Protein AF-A0A1V5R0X9-F1 (afdb_monomer_lite)

Radius of gyration: 17.47 Å; chains: 1; bounding box: 37×26×46 Å

Sequence (84 aa):
MPINHVVQANLTAGTLPTAQHSFEIFNIGTGKSITLLELVERLKHEFPEFNAGITFLPARNGDIKKSHADCSKFITIAQEDWFK

Structure (mmCIF, N/CA/C/O backbone):
data_AF-A0A1V5R0X9-F1
#
_entry.id   AF-A0A1V5R0X9-F1
#
loop_
_atom_site.group_PDB
_atom_site.id
_atom_site.type_symbol
_atom_site.label_atom_id
_atom_site.label_alt_id
_atom_site.label_comp_id
_atom_site.label_asym_id
_atom_site.label_entity_id
_atom_site.label_seq_id
_atom_site.pdbx_PDB_ins_code
_atom_site.Cartn_x
_atom_site.Cartn_y
_atom_site.Cartn_z
_atom_site.occupancy
_atom_site.B_iso_or_equiv
_atom_site.auth_seq_id
_atom_site.auth_comp_id
_atom_site.auth_asym_id
_atom_site.auth_atom_id
_atom_site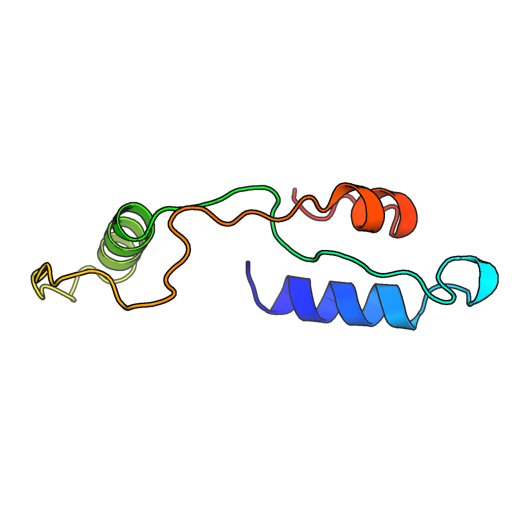.pdbx_PDB_model_num
ATOM 1 N N . MET A 1 1 ? 1.420 5.986 2.965 1.00 85.00 1 MET A N 1
ATOM 2 C CA . MET A 1 1 ? 2.462 6.426 2.017 1.00 85.00 1 ME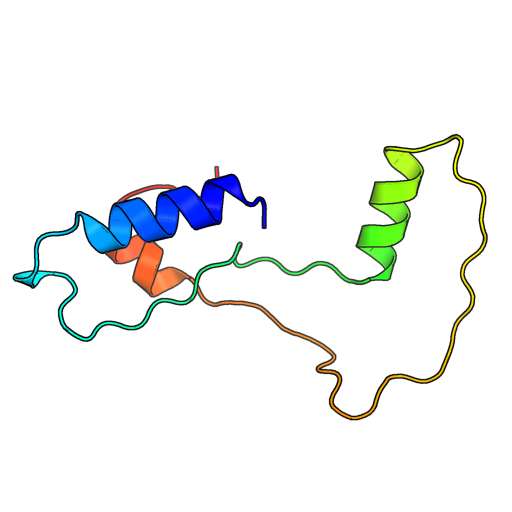T A CA 1
ATOM 3 C C . MET A 1 1 ? 2.318 7.926 1.815 1.00 85.00 1 MET A C 1
ATOM 5 O O . MET A 1 1 ? 1.206 8.346 1.518 1.00 85.00 1 MET A O 1
ATOM 9 N N . PRO A 1 2 ? 3.376 8.719 2.029 1.00 89.00 2 PRO A N 1
ATOM 10 C CA . PRO A 1 2 ? 3.383 10.149 1.720 1.00 89.00 2 PRO A CA 1
ATOM 11 C C . PRO A 1 2 ? 3.123 10.434 0.231 1.00 89.00 2 PRO A C 1
ATOM 13 O O . PRO A 1 2 ? 3.530 9.653 -0.629 1.00 89.00 2 PRO A O 1
ATOM 16 N N . ILE A 1 3 ? 2.456 11.549 -0.084 1.00 93.25 3 ILE A N 1
ATOM 17 C CA . ILE A 1 3 ? 2.058 11.875 -1.466 1.00 93.25 3 ILE A CA 1
ATOM 18 C C . ILE A 1 3 ? 3.255 12.172 -2.380 1.00 93.25 3 ILE A C 1
ATOM 20 O O . ILE A 1 3 ? 3.238 11.802 -3.550 1.00 93.25 3 ILE A O 1
ATOM 24 N N . ASN A 1 4 ? 4.324 12.768 -1.848 1.00 92.12 4 ASN A N 1
ATOM 25 C CA . ASN A 1 4 ? 5.551 13.044 -2.596 1.00 92.12 4 ASN A CA 1
ATOM 26 C C . ASN A 1 4 ? 6.185 11.760 -3.161 1.00 92.12 4 ASN A C 1
ATOM 28 O O . ASN A 1 4 ? 6.680 11.786 -4.282 1.00 92.12 4 ASN A O 1
ATOM 32 N N . HIS A 1 5 ? 6.093 10.626 -2.454 1.00 90.00 5 HIS A N 1
ATOM 33 C CA . HIS A 1 5 ? 6.593 9.343 -2.966 1.00 90.00 5 HIS A CA 1
ATOM 34 C C . HIS A 1 5 ? 5.764 8.826 -4.148 1.00 90.00 5 HIS A C 1
ATOM 36 O O . HIS A 1 5 ? 6.319 8.214 -5.055 1.00 90.00 5 HIS A O 1
ATOM 42 N N . VAL A 1 6 ? 4.453 9.094 -4.171 1.00 92.19 6 VAL A N 1
ATOM 43 C CA . VAL A 1 6 ? 3.583 8.746 -5.310 1.00 92.19 6 VAL A CA 1
ATOM 44 C C . VAL A 1 6 ? 3.927 9.598 -6.526 1.00 92.19 6 VAL A C 1
ATOM 46 O O . VAL A 1 6 ? 4.025 9.080 -7.635 1.00 92.19 6 VAL A O 1
ATOM 49 N N . VAL A 1 7 ? 4.139 10.901 -6.315 1.00 93.38 7 VAL A N 1
ATOM 50 C CA . VAL A 1 7 ? 4.549 11.827 -7.379 1.00 93.38 7 VAL A CA 1
ATOM 51 C C . VAL A 1 7 ? 5.881 11.387 -7.978 1.00 93.38 7 VAL A C 1
ATOM 53 O O . VAL A 1 7 ? 5.966 11.221 -9.191 1.00 93.38 7 VAL A O 1
ATOM 56 N N . GLN A 1 8 ? 6.888 11.129 -7.138 1.00 90.69 8 GLN A N 1
ATOM 57 C CA . GLN A 1 8 ? 8.189 10.640 -7.591 1.00 90.69 8 GLN A CA 1
ATOM 58 C C . GLN A 1 8 ? 8.048 9.322 -8.361 1.00 90.69 8 GLN A C 1
ATOM 60 O O . GLN A 1 8 ? 8.644 9.182 -9.421 1.00 90.69 8 GLN A O 1
ATOM 65 N N . ALA A 1 9 ? 7.204 8.391 -7.898 1.00 91.06 9 ALA A N 1
ATOM 66 C CA . ALA A 1 9 ? 7.060 7.089 -8.549 1.00 91.06 9 ALA A CA 1
ATOM 67 C C . ALA A 1 9 ? 6.482 7.215 -9.962 1.00 91.06 9 ALA A C 1
ATOM 69 O O . ALA A 1 9 ? 6.975 6.580 -10.892 1.00 91.06 9 ALA A O 1
ATOM 70 N N . ASN A 1 10 ? 5.484 8.084 -10.136 1.00 92.44 10 ASN A N 1
ATOM 71 C CA . ASN A 1 10 ? 4.914 8.373 -11.448 1.00 92.44 10 ASN A CA 1
ATOM 72 C C . ASN A 1 10 ? 5.912 9.090 -12.368 1.00 92.44 10 ASN A C 1
ATOM 74 O O . ASN A 1 10 ? 5.984 8.762 -13.550 1.00 92.44 10 ASN A O 1
ATOM 78 N N . LEU A 1 11 ? 6.690 10.046 -11.845 1.00 92.44 11 LEU A N 1
ATOM 79 C CA . LEU A 1 11 ? 7.714 10.747 -12.626 1.00 92.44 11 LEU A CA 1
ATOM 80 C C . LEU A 1 11 ? 8.832 9.800 -13.071 1.00 92.44 11 LEU A C 1
ATOM 82 O O . LEU A 1 11 ? 9.227 9.828 -14.234 1.00 92.44 11 LEU A O 1
ATOM 86 N N . THR A 1 12 ? 9.302 8.923 -12.188 1.00 90.06 12 THR A N 1
ATOM 87 C CA . THR A 1 12 ? 10.306 7.914 -12.535 1.00 90.06 12 THR A CA 1
ATOM 88 C C . THR A 1 12 ? 9.742 6.931 -13.552 1.00 90.06 12 THR A C 1
ATOM 90 O O . THR A 1 12 ? 10.332 6.765 -14.612 1.00 90.06 12 THR A O 1
ATOM 93 N N . ALA A 1 13 ? 8.551 6.367 -13.319 1.00 88.50 13 ALA A N 1
ATOM 94 C CA . ALA A 1 13 ? 7.908 5.472 -14.283 1.00 88.50 13 ALA A CA 1
ATOM 95 C C . ALA A 1 13 ? 7.727 6.122 -15.667 1.00 88.50 13 ALA A C 1
ATOM 97 O O . ALA A 1 13 ? 7.961 5.475 -16.682 1.00 88.50 13 ALA A O 1
ATOM 98 N N . GLY A 1 14 ? 7.350 7.405 -15.707 1.00 89.06 14 GLY A N 1
ATOM 99 C CA . GLY A 1 14 ? 7.137 8.155 -16.945 1.00 89.06 14 GLY A CA 1
ATOM 100 C C . GLY A 1 14 ? 8.411 8.620 -17.656 1.00 89.06 14 GLY A C 1
ATOM 101 O O . GLY A 1 14 ? 8.338 8.981 -18.828 1.00 89.06 14 GLY A O 1
ATOM 102 N N . THR A 1 15 ? 9.564 8.631 -16.979 1.00 88.88 15 THR A N 1
ATOM 103 C CA . THR A 1 15 ? 10.856 9.046 -17.561 1.00 88.88 15 THR A CA 1
ATOM 104 C C . THR A 1 15 ? 11.787 7.877 -17.880 1.00 88.88 15 THR A C 1
ATOM 106 O O . THR A 1 15 ? 12.804 8.077 -18.546 1.00 88.88 15 THR A O 1
ATOM 109 N N . LEU A 1 16 ? 11.444 6.652 -17.467 1.00 84.75 16 LEU A N 1
ATOM 110 C CA . LEU A 1 16 ? 12.192 5.454 -17.839 1.00 84.75 16 LEU A CA 1
ATOM 111 C C . LEU A 1 16 ? 12.213 5.260 -19.367 1.00 84.75 16 LEU A C 1
ATOM 113 O O . LEU A 1 16 ? 11.227 5.538 -20.050 1.00 84.75 16 LEU A O 1
ATOM 117 N N . PRO A 1 17 ? 13.301 4.718 -19.941 1.00 84.12 17 PRO A N 1
ATOM 118 C CA . PRO A 1 17 ? 13.328 4.321 -21.344 1.00 8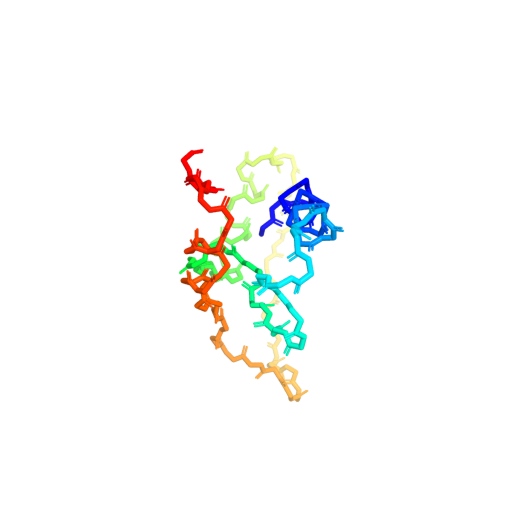4.12 17 PRO A CA 1
ATOM 119 C C . PRO A 1 17 ? 12.193 3.342 -21.672 1.00 84.12 17 PRO A C 1
ATOM 121 O O . PRO A 1 17 ? 11.969 2.381 -20.936 1.00 84.12 17 PRO A O 1
ATOM 124 N N . THR A 1 18 ? 11.502 3.526 -22.803 1.00 77.75 18 THR A N 1
ATOM 125 C CA . THR A 1 18 ? 10.361 2.680 -23.224 1.00 77.75 18 THR A CA 1
ATOM 126 C C . THR A 1 18 ? 10.697 1.189 -23.259 1.00 77.75 18 THR A C 1
ATOM 128 O O . THR A 1 18 ? 9.864 0.361 -22.901 1.00 77.75 18 THR A O 1
ATOM 131 N N . ALA A 1 19 ? 11.941 0.841 -23.600 1.00 72.94 19 ALA A N 1
ATOM 132 C CA . ALA A 1 19 ? 12.431 -0.537 -23.591 1.00 72.94 19 ALA A CA 1
ATOM 133 C C . ALA A 1 19 ? 12.413 -1.209 -22.200 1.00 72.94 19 ALA A C 1
ATOM 135 O O . ALA A 1 19 ? 12.506 -2.428 -22.126 1.00 72.94 19 ALA A O 1
ATOM 136 N N . GLN A 1 20 ? 12.311 -0.438 -21.112 1.00 67.44 20 GLN A N 1
ATOM 137 C CA . GLN A 1 20 ? 12.394 -0.922 -19.729 1.00 67.44 20 GLN A CA 1
ATOM 138 C C . GLN A 1 20 ? 11.039 -0.999 -19.008 1.00 67.44 20 GLN A C 1
ATOM 140 O O . GLN A 1 20 ? 10.991 -1.512 -17.895 1.00 67.44 20 GLN A O 1
ATOM 145 N N . HIS A 1 21 ? 9.946 -0.488 -19.590 1.00 67.00 21 HIS A N 1
ATOM 146 C CA . HIS A 1 21 ? 8.657 -0.402 -18.883 1.00 67.00 21 HIS A CA 1
ATOM 147 C C . HIS A 1 21 ? 7.411 -0.570 -19.769 1.00 67.00 21 HIS A C 1
ATOM 149 O O . HIS A 1 21 ? 6.289 -0.401 -19.286 1.00 67.00 21 HIS A O 1
ATOM 155 N N . SER A 1 22 ? 7.568 -0.878 -21.062 1.00 75.69 22 SER A N 1
ATOM 156 C CA . SER A 1 22 ? 6.416 -1.028 -21.957 1.00 75.69 22 SER A CA 1
ATOM 157 C C . SER A 1 22 ? 5.479 -2.134 -21.451 1.00 75.69 22 SER A C 1
ATOM 159 O O . SER A 1 22 ? 5.896 -3.278 -21.308 1.00 75.69 22 SER A O 1
ATOM 161 N N . PHE A 1 23 ? 4.218 -1.772 -21.185 1.00 81.94 23 PHE A N 1
ATOM 162 C CA . PHE A 1 23 ? 3.160 -2.644 -20.646 1.00 81.94 23 PHE A CA 1
ATOM 163 C C . PHE A 1 23 ? 3.370 -3.165 -19.215 1.00 81.94 23 PHE A C 1
ATOM 165 O O . PHE A 1 23 ? 2.656 -4.068 -18.776 1.00 81.94 23 PHE A O 1
ATOM 172 N N . GLU A 1 24 ? 4.292 -2.577 -18.453 1.00 87.31 24 GLU A N 1
ATOM 173 C CA . GLU A 1 24 ? 4.532 -2.996 -17.077 1.00 87.31 24 GLU A CA 1
ATOM 174 C C . GLU A 1 24 ? 3.550 -2.351 -16.089 1.00 87.31 24 GLU A C 1
ATOM 176 O O . GLU A 1 24 ? 3.294 -1.149 -16.106 1.00 87.31 24 GLU A O 1
ATOM 181 N N . ILE A 1 25 ? 3.016 -3.170 -15.180 1.00 91.00 25 ILE A N 1
ATOM 182 C CA . ILE A 1 25 ? 2.183 -2.725 -14.053 1.00 91.00 25 ILE A CA 1
ATOM 183 C C . ILE A 1 25 ? 3.032 -2.706 -12.784 1.00 91.00 25 ILE A C 1
ATOM 185 O O . ILE A 1 25 ? 3.721 -3.689 -12.494 1.00 91.00 25 ILE A O 1
ATOM 189 N N . PHE A 1 26 ? 2.943 -1.622 -12.013 1.00 91.06 26 PHE A N 1
ATOM 190 C CA . PHE A 1 26 ? 3.682 -1.435 -10.767 1.00 91.06 26 PHE A CA 1
ATOM 191 C C . PHE A 1 26 ? 2.740 -1.218 -9.587 1.00 91.06 26 PHE A C 1
ATOM 193 O O . PHE A 1 26 ? 1.838 -0.384 -9.640 1.00 91.06 26 PHE A O 1
ATOM 200 N N . ASN A 1 27 ? 2.999 -1.929 -8.493 1.00 93.25 27 ASN A N 1
ATOM 201 C CA . ASN A 1 27 ? 2.411 -1.605 -7.202 1.00 93.25 27 ASN A CA 1
ATOM 202 C C . ASN A 1 27 ? 3.278 -0.548 -6.521 1.00 93.25 27 ASN A C 1
ATOM 204 O O . ASN A 1 27 ? 4.473 -0.770 -6.317 1.00 93.25 27 ASN A O 1
ATOM 208 N N . ILE A 1 28 ? 2.667 0.568 -6.130 1.00 92.38 28 ILE A N 1
ATOM 209 C CA . ILE A 1 28 ? 3.338 1.637 -5.391 1.00 92.38 28 ILE A CA 1
ATOM 210 C C . ILE A 1 28 ? 2.767 1.690 -3.974 1.00 92.38 28 ILE A C 1
ATOM 212 O O . ILE A 1 28 ? 1.564 1.844 -3.762 1.00 92.38 28 ILE A O 1
ATOM 216 N N . GLY A 1 29 ? 3.644 1.544 -2.990 1.00 90.62 29 GLY A N 1
ATOM 217 C CA . GLY A 1 29 ? 3.312 1.492 -1.574 1.00 90.62 29 GLY A CA 1
ATOM 218 C C . GLY A 1 29 ? 4.581 1.571 -0.736 1.00 90.62 29 GLY A C 1
ATOM 219 O O . GLY A 1 29 ? 5.633 1.941 -1.235 1.00 90.62 29 GLY A O 1
ATOM 220 N N . THR A 1 30 ? 4.497 1.228 0.547 1.00 87.88 30 THR A N 1
ATOM 221 C CA . THR A 1 30 ? 5.652 1.254 1.467 1.00 87.88 30 THR A CA 1
ATOM 222 C C . THR A 1 30 ? 6.195 -0.133 1.809 1.00 87.88 30 THR A C 1
ATOM 224 O O . THR A 1 30 ? 7.065 -0.241 2.667 1.00 87.88 30 THR A O 1
ATOM 227 N N . GLY A 1 31 ? 5.606 -1.212 1.277 1.00 84.44 31 GLY A N 1
ATOM 228 C CA . GLY A 1 31 ? 5.870 -2.600 1.706 1.00 84.44 31 GLY A CA 1
ATOM 229 C C . GLY A 1 31 ? 5.446 -2.932 3.148 1.00 84.44 31 GLY A C 1
ATOM 230 O O . GLY A 1 31 ? 5.399 -4.092 3.541 1.00 84.44 31 GLY A O 1
ATOM 231 N N . LYS A 1 32 ? 5.107 -1.913 3.942 1.00 86.56 32 LYS A N 1
ATOM 232 C CA . LYS A 1 32 ? 4.667 -1.991 5.338 1.00 86.56 32 LYS A CA 1
ATOM 233 C C . LYS A 1 32 ? 3.199 -1.591 5.448 1.00 86.56 32 LYS A C 1
ATOM 235 O O . LYS A 1 32 ? 2.771 -0.660 4.763 1.00 86.56 32 LYS A O 1
ATOM 240 N N . SER A 1 33 ? 2.471 -2.232 6.356 1.00 91.75 33 SER A N 1
ATOM 241 C CA . SER A 1 33 ? 1.098 -1.865 6.724 1.00 91.75 33 SER A CA 1
ATOM 242 C C . SER A 1 33 ? 1.053 -1.228 8.106 1.00 91.75 33 SER A C 1
ATOM 244 O O . SER A 1 33 ? 1.901 -1.502 8.950 1.00 91.75 33 SER A O 1
ATOM 246 N N . ILE A 1 34 ? 0.022 -0.417 8.329 1.00 95.00 34 ILE A N 1
ATOM 247 C CA . ILE A 1 34 ? -0.412 0.022 9.656 1.00 95.00 34 ILE A CA 1
ATOM 248 C C . ILE A 1 34 ? -1.896 -0.313 9.814 1.00 95.00 34 ILE A C 1
ATOM 250 O O . ILE A 1 34 ? -2.641 -0.359 8.833 1.00 95.00 34 ILE A O 1
ATOM 254 N N . THR A 1 35 ? -2.327 -0.551 11.041 1.00 96.00 35 THR A N 1
ATOM 255 C CA . THR A 1 35 ? -3.731 -0.702 11.422 1.00 96.00 35 THR A CA 1
ATOM 256 C C . THR A 1 35 ? -4.396 0.664 11.609 1.00 96.00 35 THR A C 1
ATOM 258 O O . THR A 1 35 ? -3.730 1.684 11.797 1.00 96.00 35 THR A O 1
ATOM 261 N N . LEU A 1 36 ? -5.734 0.689 11.612 1.00 95.12 36 LEU A N 1
ATOM 262 C CA . LEU A 1 36 ? -6.492 1.903 11.939 1.00 95.12 36 LEU A CA 1
ATOM 263 C C . LEU A 1 36 ? -6.198 2.401 13.362 1.00 95.12 36 LEU A C 1
ATOM 265 O O . LEU A 1 36 ? -6.121 3.604 13.576 1.00 95.12 36 LEU A O 1
ATOM 269 N N . LEU A 1 37 ? -5.989 1.493 14.321 1.00 95.31 37 LEU A N 1
ATOM 270 C CA . LEU A 1 37 ? -5.685 1.863 15.706 1.00 95.31 37 LEU A CA 1
ATOM 271 C C . LEU A 1 37 ? -4.293 2.492 15.838 1.00 95.31 37 LEU A C 1
ATOM 273 O O . LEU A 1 37 ? -4.159 3.521 16.489 1.00 95.31 37 LEU A O 1
ATOM 277 N N . GLU A 1 38 ? -3.277 1.947 15.164 1.00 96.06 38 GLU A N 1
ATOM 278 C CA . GLU A 1 38 ? -1.941 2.563 15.133 1.00 96.06 38 GLU A CA 1
ATOM 279 C C . GLU A 1 38 ? -1.965 3.952 14.489 1.00 96.06 38 GLU A C 1
ATOM 281 O O . GLU A 1 38 ? -1.258 4.849 14.942 1.00 96.06 38 GLU A O 1
ATOM 286 N N . LEU A 1 39 ? -2.778 4.148 13.444 1.00 95.31 39 LEU A N 1
ATOM 287 C CA . LEU A 1 39 ? -2.964 5.467 12.842 1.00 95.31 39 LEU A CA 1
ATOM 288 C C . LEU A 1 39 ? -3.595 6.450 13.836 1.00 95.31 39 LEU A C 1
ATOM 290 O O . LEU A 1 39 ? -3.109 7.571 13.959 1.00 95.31 39 LEU A O 1
ATOM 294 N N . VAL A 1 40 ? -4.642 6.037 14.556 1.00 94.88 40 VAL A N 1
ATOM 295 C CA . VAL A 1 40 ? -5.302 6.884 15.561 1.00 94.88 40 VAL A CA 1
ATOM 296 C C . VAL A 1 40 ? -4.332 7.290 16.669 1.00 94.88 40 VAL A C 1
ATOM 298 O O . VAL A 1 40 ? -4.280 8.466 17.018 1.00 94.88 40 VAL A O 1
ATOM 301 N N . GLU A 1 41 ? -3.525 6.363 17.185 1.00 94.44 41 GLU A N 1
ATOM 302 C CA . GLU A 1 41 ? -2.545 6.682 18.230 1.00 94.44 41 GLU A CA 1
ATOM 303 C C . GLU A 1 41 ? -1.454 7.641 17.736 1.00 94.44 41 GLU A C 1
ATOM 305 O O . GLU A 1 41 ? -1.099 8.582 18.444 1.00 94.44 41 GLU A O 1
ATOM 310 N N . ARG A 1 42 ? -0.983 7.488 16.490 1.00 95.25 42 ARG A N 1
ATOM 311 C CA . ARG A 1 42 ? -0.054 8.457 15.879 1.00 95.25 42 ARG A CA 1
ATOM 312 C C . ARG A 1 42 ? -0.685 9.841 15.751 1.00 95.25 42 ARG A C 1
ATOM 314 O O . ARG A 1 42 ? -0.049 10.827 16.090 1.00 95.25 42 ARG A O 1
ATOM 321 N N . LEU A 1 43 ? -1.938 9.925 15.305 1.00 95.19 43 LEU A N 1
ATOM 322 C CA . LEU A 1 43 ? -2.631 11.207 15.167 1.00 95.19 43 LEU A CA 1
ATOM 323 C C . LEU A 1 43 ? -2.851 11.895 16.520 1.00 95.19 43 LEU A C 1
ATOM 325 O O . LEU A 1 43 ? -2.658 13.100 16.610 1.00 95.19 43 LEU A O 1
ATOM 329 N N . LYS A 1 44 ? -3.190 11.157 17.584 1.00 94.44 44 LYS A N 1
ATOM 330 C CA . LYS A 1 44 ? -3.284 11.728 18.940 1.00 94.44 44 LYS A CA 1
ATOM 331 C C . LYS A 1 44 ? -1.948 12.278 19.438 1.00 94.44 44 LYS A C 1
ATOM 333 O O . LYS A 1 44 ? -1.935 13.282 20.140 1.00 94.44 44 LYS A O 1
ATOM 338 N N . HIS A 1 45 ? -0.840 11.622 19.091 1.00 94.81 45 HIS A N 1
ATOM 339 C CA . HIS A 1 45 ? 0.496 12.104 19.433 1.00 94.81 45 HIS A CA 1
ATOM 340 C C . HIS A 1 45 ? 0.833 13.421 18.717 1.00 94.81 45 HI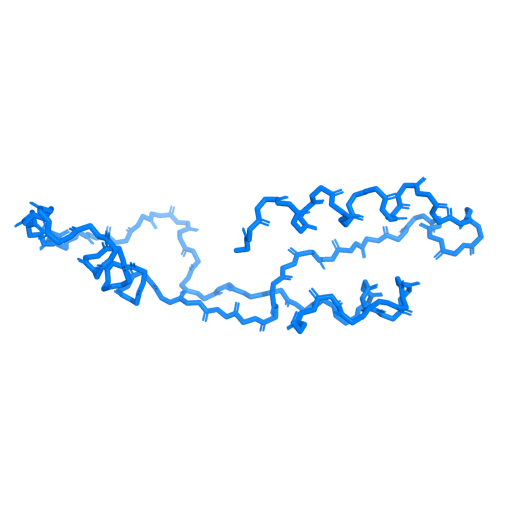S A C 1
ATOM 342 O O . HIS A 1 45 ? 1.310 14.352 19.358 1.00 94.81 45 HIS A O 1
ATOM 348 N N . GLU A 1 46 ? 0.544 13.513 17.415 1.00 97.12 46 GLU A N 1
ATOM 349 C CA . GLU A 1 46 ? 0.802 14.713 16.599 1.00 97.12 46 GLU A CA 1
ATOM 350 C C . GLU A 1 46 ? -0.160 15.876 16.912 1.00 97.12 46 GLU A C 1
ATOM 352 O O . GLU A 1 46 ? 0.196 17.044 16.762 1.00 97.12 46 GLU A O 1
ATOM 357 N N . PHE A 1 47 ? -1.383 15.575 17.364 1.00 96.31 47 PHE A N 1
ATOM 358 C CA . PHE A 1 47 ? -2.434 16.555 17.654 1.00 96.31 47 PHE A CA 1
ATOM 359 C C . PHE A 1 47 ? -2.977 16.382 19.084 1.00 96.31 47 PHE A C 1
ATOM 361 O O . PHE A 1 47 ? -4.119 15.952 19.260 1.00 96.31 47 PHE 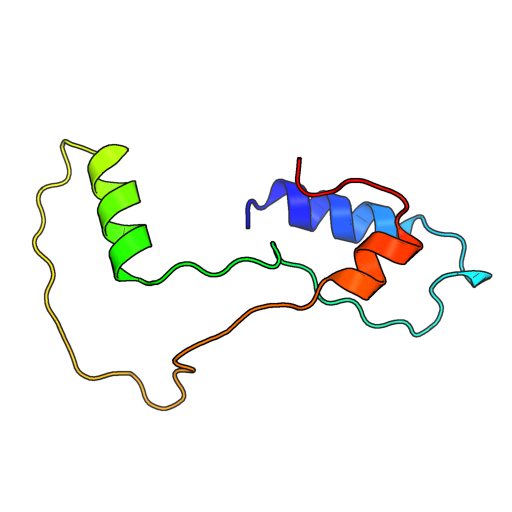A O 1
ATOM 368 N N . PRO A 1 48 ? -2.200 16.735 20.125 1.00 95.06 48 PRO A N 1
ATOM 369 C CA . PRO A 1 48 ? -2.549 16.450 21.523 1.00 95.06 48 PRO A CA 1
ATOM 370 C C . PRO A 1 48 ? -3.801 17.188 22.028 1.00 95.06 48 PRO A C 1
ATOM 372 O O . PRO A 1 48 ? -4.449 16.735 22.968 1.00 95.06 48 PRO A O 1
ATOM 375 N N . GLU A 1 49 ? -4.167 18.304 21.395 1.00 96.75 49 GLU A N 1
ATOM 376 C CA . GLU A 1 49 ? -5.394 19.063 21.684 1.00 96.75 49 GLU A CA 1
ATOM 377 C C . GLU A 1 49 ? -6.666 18.315 21.227 1.00 96.75 49 GLU A C 1
ATOM 379 O O . GLU A 1 49 ? -7.771 18.595 21.696 1.00 96.75 49 GLU A O 1
ATOM 384 N N . PHE A 1 50 ? -6.540 17.347 20.309 1.00 93.06 50 PHE A N 1
ATOM 385 C CA . PHE A 1 50 ? -7.665 16.552 19.827 1.00 93.06 50 PHE A CA 1
ATOM 386 C C . PHE A 1 50 ? -8.002 15.430 20.819 1.00 93.06 50 PHE A C 1
ATOM 388 O O . PHE A 1 50 ? -7.299 14.426 20.924 1.00 93.06 50 PHE A O 1
ATOM 395 N N . ASN A 1 51 ? -9.123 15.575 21.526 1.00 89.81 51 ASN A N 1
ATOM 396 C CA . ASN A 1 51 ? -9.513 14.702 22.640 1.00 89.81 51 ASN A CA 1
ATOM 397 C C . ASN A 1 51 ? -10.795 13.886 22.388 1.00 89.81 51 ASN A C 1
ATOM 399 O O . ASN A 1 51 ? -11.368 13.321 23.323 1.00 89.81 51 ASN A O 1
ATOM 403 N N . ALA A 1 52 ? -11.256 13.800 21.137 1.00 89.06 52 ALA A N 1
ATOM 404 C CA . ALA A 1 52 ? -12.430 13.000 20.810 1.00 89.06 52 ALA A CA 1
ATOM 405 C C . ALA A 1 52 ? -12.162 11.497 21.024 1.00 89.06 52 ALA A C 1
ATOM 407 O O . ALA A 1 52 ? -11.099 10.970 20.685 1.00 89.06 52 ALA A O 1
ATOM 408 N N . GLY A 1 53 ? -13.153 10.794 21.577 1.00 89.31 53 GLY A N 1
ATOM 409 C CA . GLY A 1 53 ? -13.101 9.345 21.783 1.00 89.31 53 GLY A CA 1
ATOM 410 C C . GLY A 1 53 ? -13.272 8.534 20.491 1.00 89.31 53 GLY A C 1
ATOM 411 O O . GLY A 1 53 ? -13.685 9.052 19.455 1.00 89.31 53 GLY A O 1
ATOM 412 N N . ILE A 1 54 ? -12.987 7.229 20.565 1.00 93.75 54 ILE A N 1
ATOM 413 C CA . ILE A 1 54 ? -13.215 6.279 19.465 1.00 93.75 54 ILE A CA 1
ATOM 414 C C . ILE A 1 54 ? -14.586 5.621 19.651 1.00 93.75 54 ILE A C 1
ATOM 416 O O . ILE A 1 54 ? -14.838 4.991 20.677 1.00 93.75 54 ILE A O 1
ATOM 420 N N . THR A 1 55 ? -15.449 5.705 18.640 1.00 95.69 55 THR A N 1
ATOM 421 C CA . THR A 1 55 ? -16.700 4.935 18.579 1.00 95.69 55 THR A CA 1
ATOM 422 C C . THR A 1 55 ? -16.541 3.784 17.594 1.00 95.69 55 THR A C 1
ATOM 424 O O . THR A 1 55 ? -16.343 4.002 16.400 1.00 95.69 55 THR A O 1
ATOM 427 N N . PHE A 1 56 ? -16.635 2.549 18.084 1.00 96.56 56 PHE A N 1
ATOM 428 C CA . PHE A 1 56 ? -16.573 1.359 17.239 1.00 96.56 56 PHE A CA 1
ATOM 429 C C . PHE A 1 56 ? -17.940 1.068 16.620 1.00 96.56 56 PHE A C 1
ATOM 431 O O . PHE A 1 56 ? -18.946 0.988 17.320 1.00 96.56 56 PHE A O 1
ATOM 438 N N . LEU A 1 57 ? -17.955 0.885 15.303 1.00 97.00 57 LEU A N 1
ATOM 439 C CA . LEU A 1 57 ? -19.132 0.529 14.515 1.00 97.00 57 LEU A CA 1
ATOM 440 C C . LEU A 1 57 ? -18.840 -0.747 13.703 1.00 97.00 57 LEU A C 1
ATOM 442 O O . LEU A 1 57 ? -17.669 -1.109 13.547 1.00 97.00 57 LEU A O 1
ATOM 446 N N . PRO A 1 58 ? -19.868 -1.443 13.181 1.00 97.56 58 PRO A N 1
ATOM 447 C CA . PRO A 1 58 ? -19.663 -2.592 12.302 1.00 97.56 58 PRO A CA 1
ATOM 448 C C . PRO A 1 58 ? -18.804 -2.247 11.074 1.00 97.56 58 PRO A C 1
ATOM 450 O O . PRO A 1 58 ? -18.885 -1.137 10.545 1.00 97.56 58 PRO A O 1
ATOM 453 N N . ALA A 1 59 ? -18.003 -3.209 10.602 1.00 96.06 59 ALA A N 1
ATOM 454 C CA . ALA A 1 59 ? -17.216 -3.062 9.376 1.00 96.06 59 ALA A CA 1
ATOM 455 C C . ALA A 1 59 ? -18.126 -2.821 8.162 1.00 96.06 59 ALA A C 1
ATOM 457 O O . ALA A 1 59 ? -19.241 -3.351 8.101 1.00 96.06 59 ALA A O 1
ATOM 458 N N . ARG A 1 60 ? -17.655 -2.040 7.184 1.00 96.88 60 ARG A N 1
ATOM 459 C CA . ARG A 1 60 ? -18.445 -1.782 5.979 1.00 96.88 60 ARG A CA 1
ATOM 460 C C . ARG A 1 60 ? -18.426 -3.013 5.082 1.00 96.88 60 ARG A C 1
ATOM 462 O O . ARG A 1 60 ? -17.449 -3.762 5.032 1.00 96.88 60 ARG A O 1
ATOM 469 N N . ASN A 1 61 ? -19.519 -3.217 4.349 1.00 97.81 61 ASN A N 1
ATOM 470 C CA . ASN A 1 61 ? -19.553 -4.264 3.338 1.00 97.81 61 ASN A CA 1
ATOM 471 C C . ASN A 1 61 ? -18.508 -3.961 2.249 1.00 97.81 61 ASN A C 1
ATOM 473 O O . ASN A 1 61 ? -18.466 -2.845 1.737 1.00 97.81 61 ASN A O 1
ATOM 477 N N . GLY A 1 62 ? -17.675 -4.947 1.915 1.00 96.25 62 GLY A N 1
ATOM 478 C CA . GLY A 1 62 ? -16.562 -4.800 0.973 1.00 96.25 62 GLY A CA 1
ATOM 479 C C . GLY A 1 62 ? -15.221 -4.376 1.588 1.00 96.25 62 GLY A C 1
ATOM 480 O O . GLY A 1 62 ? -14.226 -4.361 0.864 1.00 96.25 62 GLY A O 1
ATOM 481 N N . ASP A 1 63 ? -15.146 -4.083 2.893 1.00 95.88 63 ASP A N 1
ATOM 482 C CA . ASP A 1 63 ? -13.872 -3.738 3.539 1.00 95.88 63 ASP A CA 1
ATOM 483 C C . ASP A 1 63 ? -12.884 -4.918 3.516 1.00 95.88 63 ASP A C 1
ATOM 485 O O . ASP A 1 63 ? -13.173 -6.033 3.964 1.00 95.88 63 ASP A O 1
ATOM 489 N N . ILE A 1 64 ? -11.659 -4.643 3.064 1.00 94.81 64 ILE A N 1
ATOM 490 C CA . ILE A 1 64 ? -10.541 -5.588 3.122 1.00 94.81 64 ILE A CA 1
ATOM 491 C C . ILE A 1 64 ? -9.802 -5.396 4.450 1.00 94.81 64 ILE A C 1
ATOM 493 O O . ILE A 1 64 ? -9.272 -4.324 4.731 1.00 94.81 64 ILE A O 1
ATOM 497 N N . LYS A 1 65 ? -9.707 -6.458 5.263 1.00 93.25 65 LYS A N 1
ATOM 498 C CA . LYS A 1 65 ? -9.098 -6.393 6.610 1.00 93.25 65 LYS A CA 1
ATOM 499 C C . LYS A 1 65 ? -7.596 -6.101 6.613 1.00 93.25 65 LYS A C 1
ATOM 501 O O . LYS A 1 65 ? -7.096 -5.472 7.540 1.00 93.25 65 LYS A O 1
ATOM 506 N N . LYS A 1 66 ? -6.860 -6.632 5.635 1.00 92.88 66 LYS A N 1
ATOM 507 C CA . LYS A 1 66 ? -5.404 -6.487 5.516 1.00 92.88 66 LYS A CA 1
ATOM 508 C C . LYS A 1 66 ? -5.054 -6.244 4.057 1.00 92.88 66 LYS A C 1
ATOM 510 O O . LYS A 1 66 ? -5.350 -7.086 3.217 1.00 92.88 66 LYS A O 1
ATOM 515 N N . SER A 1 67 ? -4.411 -5.117 3.783 1.00 92.06 67 SER A N 1
ATOM 516 C CA . SER A 1 67 ? -3.910 -4.758 2.458 1.00 92.06 67 SER A CA 1
ATOM 517 C C . SER A 1 67 ? -2.473 -4.259 2.584 1.00 92.06 67 SER A C 1
ATOM 519 O O . SER A 1 67 ? -2.159 -3.452 3.466 1.00 92.06 67 SER A O 1
ATOM 521 N N . HIS A 1 68 ? -1.592 -4.793 1.744 1.00 92.44 68 HIS A N 1
ATOM 522 C CA . HIS A 1 68 ? -0.200 -4.377 1.620 1.00 92.44 68 HIS A CA 1
ATOM 523 C C . HIS A 1 68 ? 0.244 -4.554 0.169 1.00 92.44 68 HIS A C 1
ATOM 525 O O . HIS A 1 68 ? -0.289 -5.401 -0.545 1.00 92.44 68 HIS A O 1
ATOM 531 N N . ALA A 1 69 ? 1.204 -3.741 -0.258 1.00 92.44 69 ALA A N 1
ATOM 532 C CA . ALA A 1 69 ? 1.741 -3.778 -1.610 1.00 92.44 69 ALA A CA 1
ATOM 533 C C . ALA A 1 69 ? 3.118 -4.446 -1.613 1.00 92.44 69 ALA A C 1
ATOM 535 O O . ALA A 1 69 ? 4.021 -3.985 -0.910 1.00 92.44 69 ALA A O 1
ATOM 536 N N . ASP A 1 70 ? 3.296 -5.473 -2.443 1.00 92.81 70 ASP A N 1
ATOM 537 C CA . ASP A 1 70 ? 4.628 -5.906 -2.860 1.00 92.81 70 ASP A CA 1
ATOM 538 C C . ASP A 1 70 ? 5.145 -4.931 -3.922 1.00 92.81 70 ASP A C 1
ATOM 540 O O . ASP A 1 70 ? 4.612 -4.865 -5.030 1.00 92.81 70 ASP A O 1
ATOM 544 N N . CYS A 1 71 ? 6.158 -4.152 -3.544 1.00 91.00 71 CYS A N 1
ATOM 545 C CA . CYS A 1 71 ? 6.742 -3.094 -4.365 1.00 91.00 71 CYS A CA 1
ATOM 546 C C . CYS A 1 71 ? 8.061 -3.528 -5.032 1.00 91.00 71 CYS A C 1
ATOM 548 O O . CYS A 1 71 ? 8.725 -2.697 -5.651 1.00 91.00 71 CYS A O 1
ATOM 550 N N . SER A 1 72 ? 8.454 -4.804 -4.910 1.00 90.56 72 SER A N 1
ATOM 551 C CA . SER A 1 72 ? 9.741 -5.336 -5.387 1.00 90.56 72 SER A CA 1
ATOM 552 C C . SER A 1 72 ? 10.026 -4.983 -6.846 1.00 90.56 72 SER A C 1
ATOM 554 O O . SER A 1 72 ? 11.087 -4.451 -7.159 1.00 90.56 72 SER A O 1
ATOM 556 N N . LYS A 1 73 ? 9.039 -5.172 -7.726 1.00 90.12 73 LYS A N 1
ATOM 557 C CA . LYS A 1 73 ? 9.151 -4.881 -9.159 1.00 90.12 73 LYS A CA 1
ATOM 558 C C . LYS A 1 73 ? 9.537 -3.431 -9.459 1.00 90.12 73 LYS A C 1
ATOM 560 O O . LYS A 1 73 ? 10.380 -3.184 -10.316 1.00 90.12 73 LYS A O 1
ATOM 565 N N . PHE A 1 74 ? 8.918 -2.477 -8.765 1.00 89.88 74 PHE A N 1
ATOM 566 C CA . PHE A 1 74 ? 9.210 -1.063 -8.977 1.00 89.88 74 PHE A CA 1
ATOM 567 C C . PHE A 1 74 ? 10.607 -0.708 -8.458 1.00 89.88 74 PHE A C 1
ATOM 569 O O . PHE A 1 74 ? 11.363 -0.054 -9.166 1.00 89.88 74 PHE A O 1
ATOM 576 N N . ILE A 1 75 ? 10.987 -1.224 -7.282 1.00 88.19 75 ILE A N 1
ATOM 577 C CA . ILE A 1 75 ? 12.327 -1.028 -6.699 1.00 88.19 75 ILE A CA 1
ATOM 578 C C . ILE A 1 75 ? 13.418 -1.540 -7.650 1.00 88.19 75 ILE A C 1
ATOM 580 O O . ILE A 1 75 ? 14.411 -0.854 -7.880 1.00 88.19 75 ILE A O 1
ATOM 584 N N . THR A 1 76 ? 13.231 -2.728 -8.234 1.00 87.94 76 THR A N 1
ATOM 585 C CA . THR A 1 76 ? 14.204 -3.321 -9.162 1.00 87.94 76 THR A CA 1
ATOM 586 C C . THR A 1 76 ? 14.439 -2.449 -10.391 1.00 87.94 76 THR A C 1
ATOM 588 O O . THR A 1 76 ? 15.582 -2.286 -10.810 1.00 87.94 76 THR A O 1
ATOM 591 N N . ILE A 1 77 ? 13.374 -1.895 -10.973 1.00 84.44 77 ILE A N 1
ATOM 592 C CA . ILE A 1 77 ? 13.473 -1.116 -12.212 1.00 84.44 77 ILE A CA 1
ATOM 593 C C . ILE A 1 77 ? 13.934 0.315 -11.943 1.00 84.44 77 ILE A C 1
ATOM 595 O O . ILE A 1 77 ? 14.727 0.855 -12.709 1.00 84.44 77 ILE A O 1
ATOM 599 N N . ALA A 1 78 ? 13.474 0.920 -10.852 1.00 80.19 78 ALA A N 1
ATOM 600 C CA . ALA A 1 78 ? 13.805 2.298 -10.536 1.00 80.19 78 ALA A CA 1
ATOM 601 C C . ALA A 1 78 ? 15.248 2.485 -10.037 1.00 80.19 78 ALA A C 1
ATOM 603 O O . ALA A 1 78 ? 15.726 3.613 -10.022 1.00 80.19 78 ALA A O 1
ATOM 604 N N . GLN A 1 79 ? 15.938 1.406 -9.631 1.00 69.12 79 GLN A N 1
ATOM 605 C CA . GLN A 1 79 ? 17.313 1.430 -9.098 1.00 69.12 79 GLN A CA 1
ATOM 606 C C . GLN A 1 79 ? 17.526 2.440 -7.950 1.00 69.12 79 GLN A C 1
ATOM 608 O O . GLN A 1 79 ? 18.650 2.854 -7.670 1.00 69.12 79 GLN A O 1
ATOM 613 N N . GLU A 1 80 ? 16.450 2.814 -7.261 1.00 63.31 80 GLU A N 1
ATOM 614 C CA . GLU A 1 80 ? 16.436 3.788 -6.175 1.00 63.31 80 GLU A CA 1
ATOM 615 C C . GLU A 1 80 ? 16.061 3.097 -4.860 1.00 63.31 80 GLU A C 1
ATOM 617 O O . GLU A 1 80 ? 15.133 2.284 -4.792 1.00 63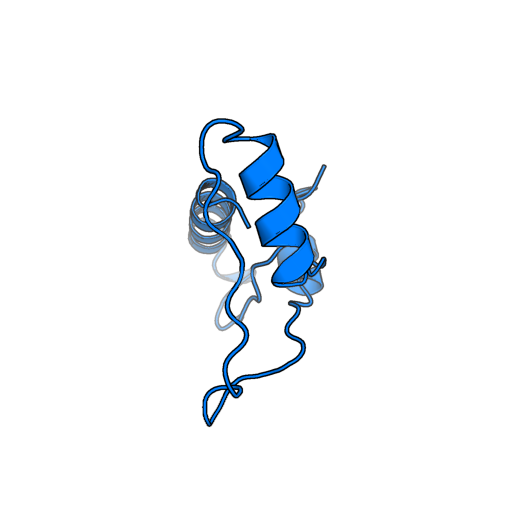.31 80 GLU A O 1
ATOM 622 N N . ASP A 1 81 ? 16.771 3.453 -3.789 1.00 62.16 81 ASP A N 1
ATOM 623 C CA . ASP A 1 81 ? 16.491 2.986 -2.431 1.00 62.16 81 ASP A CA 1
ATOM 624 C C . ASP A 1 81 ? 15.336 3.827 -1.848 1.00 62.16 81 ASP A C 1
ATOM 626 O O . ASP A 1 81 ? 15.517 4.726 -1.032 1.00 62.16 81 ASP A O 1
ATOM 630 N N . TRP A 1 82 ? 14.125 3.572 -2.348 1.00 62.50 82 TRP A N 1
ATOM 631 C CA . TRP A 1 82 ? 12.915 4.405 -2.220 1.00 62.50 82 TRP A CA 1
ATOM 632 C C . TRP A 1 82 ? 12.386 4.619 -0.786 1.00 62.50 82 TRP A C 1
ATOM 634 O O . TRP A 1 82 ? 11.432 5.371 -0.572 1.00 62.50 82 TRP A O 1
ATOM 644 N N . PHE A 1 83 ? 12.931 3.891 0.196 1.00 59.75 83 PHE A N 1
ATOM 645 C CA . PHE A 1 83 ? 12.327 3.729 1.526 1.00 59.75 83 PHE A CA 1
ATOM 646 C C . PHE A 1 83 ? 13.306 3.857 2.703 1.00 59.75 83 PHE A C 1
ATOM 648 O O . PHE A 1 83 ? 12.970 3.402 3.804 1.00 59.75 83 PHE A O 1
ATOM 655 N N . LYS A 1 84 ? 14.488 4.445 2.486 1.00 49.66 84 LYS A N 1
ATOM 656 C CA . LYS A 1 84 ? 15.370 4.896 3.574 1.00 49.66 84 LYS A CA 1
ATOM 657 C C . LYS A 1 84 ? 15.015 6.303 4.031 1.00 49.66 84 LYS A C 1
ATOM 659 O O . LYS A 1 84 ? 14.714 7.144 3.160 1.00 49.66 84 LYS A O 1
#

pLDDT: mean 88.54, std 9.83, range [49.66, 97.81]

Secondary structure (DSSP, 8-state):
--HHHHHHHHHHHHHS-GGGTTT-----S-S----HHHHHHHHHHH-TT--PPP---PPPTT--S------HHHHHHH-S-TT-

Foldseek 3Di:
DDVVLVVVLVVLQVPDDCVLDPPHDFDDDQQDDDDPVRVVVVVCVVPVVDDDDDDDDDDDPPDDRDDGDDGVSSCVSSVDPSHD